Protein AF-A0A4R1RR67-F1 (afdb_monomer_lite)

Secondary structure (DSSP, 8-state):
-EEEEEEETTEEEEEEESS---TTS-GGG-SEEEEEEE-SSSEEEEEEEEEEEETTSPPEEEEEEEEEEEEE-SSEEEEEEEEE-TTS-EEEEEEEEEEE-

Structure (mmCIF, N/CA/C/O backbone):
data_AF-A0A4R1RR67-F1
#
_entry.id   AF-A0A4R1RR67-F1
#
loop_
_atom_site.group_PDB
_atom_site.id
_atom_site.type_symbol
_atom_site.label_atom_id
_atom_site.label_alt_id
_atom_site.label_comp_id
_atom_site.label_asym_id
_atom_site.label_entity_id
_atom_site.label_seq_id
_atom_site.pdbx_PDB_ins_code
_atom_site.Cartn_x
_atom_site.Cartn_y
_atom_site.Cartn_z
_atom_site.occupancy
_atom_site.B_iso_or_equiv
_atom_site.auth_seq_id
_atom_site.auth_comp_id
_atom_site.auth_asym_id
_atom_site.auth_atom_id
_atom_site.pdbx_PDB_model_num
ATOM 1 N N . MET A 1 1 ? -3.235 3.247 -13.785 1.00 72.75 1 MET A N 1
ATOM 2 C CA . MET A 1 1 ? -2.836 3.066 -12.381 1.00 72.75 1 MET A CA 1
ATOM 3 C C . MET A 1 1 ? -4.024 2.530 -11.634 1.00 72.75 1 MET A C 1
ATOM 5 O O . MET A 1 1 ? -5.100 3.115 -11.711 1.00 72.75 1 MET A O 1
ATOM 9 N N . GLY A 1 2 ? -3.812 1.411 -10.969 1.00 86.69 2 GLY A N 1
ATOM 10 C CA . GLY A 1 2 ? -4.820 0.654 -10.254 1.00 86.69 2 GLY A CA 1
ATOM 11 C C . GLY A 1 2 ? -4.125 -0.220 -9.228 1.00 86.69 2 GLY A C 1
ATOM 12 O O . GLY A 1 2 ? -2.984 0.044 -8.838 1.00 86.69 2 GLY A O 1
ATOM 13 N N . GLY A 1 3 ? -4.804 -1.263 -8.788 1.00 91.31 3 GLY A N 1
ATOM 14 C CA . GLY A 1 3 ? -4.281 -2.130 -7.755 1.00 91.31 3 GLY A CA 1
ATOM 15 C C . GLY A 1 3 ? -5.393 -2.700 -6.906 1.00 91.31 3 GLY A C 1
ATOM 16 O O . GLY A 1 3 ? -6.574 -2.546 -7.206 1.00 91.31 3 GLY A O 1
ATOM 17 N N . LYS A 1 4 ? -4.993 -3.367 -5.834 1.00 94.44 4 LYS A N 1
ATOM 18 C CA . LYS A 1 4 ? -5.909 -3.943 -4.863 1.00 94.44 4 LYS A CA 1
ATOM 19 C C . LYS A 1 4 ? -5.234 -4.165 -3.525 1.00 94.44 4 LYS A C 1
ATOM 21 O O . LYS A 1 4 ? -4.021 -4.366 -3.453 1.00 94.44 4 LYS A O 1
ATOM 26 N N . ALA A 1 5 ? -6.045 -4.188 -2.485 1.00 94.69 5 ALA A N 1
ATOM 27 C CA . ALA A 1 5 ? -5.683 -4.683 -1.177 1.00 94.69 5 ALA A CA 1
ATOM 28 C C . ALA A 1 5 ? -6.393 -6.014 -0.902 1.00 94.69 5 ALA A C 1
ATOM 30 O O . ALA A 1 5 ? -7.477 -6.250 -1.425 1.00 94.69 5 ALA A O 1
ATOM 31 N N . TYR A 1 6 ? -5.798 -6.883 -0.093 1.00 93.69 6 TYR A N 1
ATOM 32 C CA . TYR A 1 6 ? -6.465 -8.080 0.427 1.00 93.69 6 TYR A CA 1
ATOM 33 C C . TYR A 1 6 ? -6.013 -8.363 1.854 1.00 93.69 6 TYR A C 1
ATOM 35 O O . TYR A 1 6 ? -4.890 -8.029 2.247 1.00 93.69 6 TYR A O 1
ATOM 43 N N . THR A 1 7 ? -6.891 -8.993 2.626 1.00 92.38 7 THR A N 1
ATOM 44 C CA . THR A 1 7 ? -6.603 -9.385 4.007 1.00 92.38 7 THR A CA 1
ATOM 45 C C . THR A 1 7 ? -5.524 -10.462 4.038 1.00 92.38 7 THR A C 1
ATOM 47 O O . THR A 1 7 ? -5.605 -11.476 3.347 1.00 92.38 7 THR A O 1
ATOM 50 N N . SER A 1 8 ? -4.494 -10.246 4.851 1.00 89.56 8 SER A N 1
ATOM 51 C CA . SER A 1 8 ? -3.370 -11.156 5.038 1.00 89.56 8 SER A CA 1
ATOM 52 C C . SER A 1 8 ? -3.051 -11.275 6.526 1.00 89.56 8 SER A C 1
ATOM 54 O O . SER A 1 8 ? -2.169 -10.594 7.049 1.00 89.56 8 SER A O 1
ATOM 56 N N . GLY A 1 9 ? -3.760 -12.174 7.212 1.00 89.88 9 GLY A N 1
ATOM 57 C CA . GLY A 1 9 ? -3.711 -12.256 8.671 1.00 89.88 9 GLY A CA 1
ATOM 58 C C . GLY A 1 9 ? -4.437 -11.064 9.291 1.00 89.88 9 GLY A C 1
ATOM 59 O O . GLY A 1 9 ? -5.589 -10.821 8.942 1.00 89.88 9 GLY A O 1
ATOM 60 N N . ASP A 1 10 ? -3.756 -10.336 10.174 1.00 91.12 10 ASP A N 1
ATOM 61 C CA . ASP A 1 10 ? -4.291 -9.132 10.831 1.00 91.12 10 ASP A CA 1
ATOM 62 C C . ASP A 1 10 ? -4.022 -7.837 10.031 1.00 91.12 10 ASP A C 1
ATOM 64 O O . ASP A 1 10 ? -4.536 -6.774 10.381 1.00 91.12 10 ASP A O 1
ATOM 68 N N . ASP A 1 11 ? -3.240 -7.922 8.948 1.00 94.06 11 ASP A N 1
ATOM 69 C CA . ASP A 1 11 ? -2.849 -6.791 8.102 1.00 94.06 11 ASP A CA 1
ATOM 70 C C . ASP A 1 11 ? -3.519 -6.848 6.717 1.00 94.06 11 ASP A C 1
ATOM 72 O O . ASP A 1 11 ? -4.035 -7.877 6.274 1.00 94.06 11 ASP A O 1
ATOM 76 N N . LEU A 1 12 ? -3.457 -5.735 5.986 1.00 94.12 12 LEU A N 1
ATOM 77 C CA . LEU A 1 12 ? -3.790 -5.646 4.567 1.00 94.12 12 LEU A CA 1
ATOM 78 C C . LEU A 1 12 ? -2.519 -5.663 3.721 1.00 94.12 12 LEU A C 1
ATOM 80 O O . LEU A 1 12 ? -1.615 -4.851 3.922 1.00 94.12 12 LEU A O 1
ATOM 84 N N . SER A 1 13 ? -2.480 -6.544 2.722 1.00 94.69 13 SER A N 1
ATOM 85 C CA . SER A 1 13 ? -1.485 -6.488 1.652 1.00 94.69 13 SER A CA 1
ATOM 86 C C . SER A 1 13 ? -1.975 -5.542 0.565 1.00 94.69 13 SER A C 1
ATOM 88 O O . SER A 1 13 ? -2.912 -5.862 -0.161 1.00 94.69 13 SER A O 1
ATOM 90 N N . VAL A 1 14 ? -1.348 -4.376 0.452 1.00 94.62 14 VAL A N 1
ATOM 91 C CA . VAL A 1 14 ? -1.676 -3.337 -0.527 1.00 94.62 14 VAL A CA 1
ATOM 92 C C . VAL A 1 14 ? -0.752 -3.476 -1.728 1.00 94.62 14 VAL A C 1
ATOM 94 O O . VAL A 1 14 ? 0.466 -3.392 -1.589 1.00 94.62 14 VAL A O 1
ATOM 97 N N . ASN A 1 15 ? -1.333 -3.663 -2.911 1.00 93.62 15 ASN A N 1
ATOM 98 C CA . ASN A 1 15 ? -0.614 -3.846 -4.166 1.00 93.62 15 ASN A CA 1
ATOM 99 C C . ASN A 1 15 ? -1.072 -2.791 -5.172 1.00 93.62 15 ASN A C 1
ATOM 101 O O . ASN A 1 15 ? -2.251 -2.726 -5.511 1.00 93.62 15 ASN A O 1
ATOM 105 N N . ILE A 1 16 ? -0.145 -1.974 -5.659 1.00 92.81 16 ILE A N 1
ATOM 106 C CA . ILE A 1 16 ? -0.393 -0.876 -6.598 1.00 92.81 16 ILE A CA 1
ATOM 107 C C . ILE A 1 16 ? 0.365 -1.172 -7.880 1.00 92.81 16 ILE A C 1
ATOM 109 O O . ILE A 1 16 ? 1.524 -1.569 -7.825 1.00 92.81 16 ILE A O 1
ATOM 113 N N . THR A 1 17 ? -0.257 -0.938 -9.029 1.00 90.44 17 THR A N 1
ATOM 114 C CA . THR A 1 17 ? 0.374 -1.120 -10.339 1.00 90.44 17 THR A CA 1
ATOM 115 C C . THR A 1 17 ? 0.146 0.087 -11.247 1.00 90.44 17 THR A C 1
ATOM 117 O O . THR A 1 17 ? -0.802 0.867 -11.082 1.00 90.44 17 THR A O 1
ATOM 120 N N . ASN A 1 18 ? 1.042 0.272 -12.217 1.00 85.31 18 ASN A N 1
ATOM 121 C CA . ASN A 1 18 ? 0.890 1.293 -13.249 1.00 85.31 18 ASN A CA 1
ATOM 122 C C . ASN A 1 18 ? -0.291 1.000 -14.195 1.00 85.31 18 ASN A C 1
ATOM 124 O O . ASN A 1 18 ? -0.843 1.935 -14.787 1.00 85.31 18 ASN A O 1
ATOM 128 N N . GLU A 1 19 ? -0.722 -0.254 -14.285 1.00 86.38 19 GLU A N 1
ATOM 129 C CA . GLU A 1 19 ? -1.800 -0.711 -15.160 1.00 86.38 19 GLU A CA 1
ATOM 130 C C . GLU A 1 19 ? -3.194 -0.497 -14.553 1.00 86.38 19 GLU A C 1
ATOM 132 O O . GLU A 1 19 ? -3.341 0.046 -13.456 1.00 86.38 19 GLU A O 1
ATOM 137 N N . THR A 1 20 ? -4.246 -0.839 -15.296 1.00 84.88 20 THR A N 1
ATOM 138 C CA . THR A 1 20 ? -5.602 -0.913 -14.738 1.00 84.88 20 THR A CA 1
ATOM 139 C C . THR A 1 20 ? -5.763 -2.278 -14.092 1.00 84.88 20 THR A C 1
ATOM 141 O O . THR A 1 20 ? -5.754 -3.284 -14.794 1.00 84.88 20 THR A O 1
ATOM 144 N N . ALA A 1 21 ? -5.922 -2.301 -12.774 1.00 86.62 21 ALA A N 1
ATOM 145 C CA . ALA A 1 21 ? -6.131 -3.526 -12.021 1.00 86.62 21 ALA A CA 1
ATOM 146 C C . ALA A 1 21 ? -7.180 -3.321 -10.929 1.00 86.62 21 ALA A C 1
ATOM 148 O O . ALA A 1 21 ? -7.257 -2.239 -10.340 1.00 86.62 21 ALA A O 1
ATOM 149 N N . ASP A 1 22 ? -7.959 -4.369 -10.680 1.00 83.56 22 ASP A N 1
ATOM 150 C CA . ASP A 1 22 ? -9.008 -4.444 -9.665 1.00 83.56 22 ASP A CA 1
ATOM 151 C C . ASP A 1 22 ? -9.070 -5.858 -9.047 1.00 83.56 22 ASP A C 1
ATOM 153 O O . ASP A 1 22 ? -8.163 -6.676 -9.224 1.00 83.56 22 ASP A O 1
ATOM 157 N N . CYS A 1 23 ? -10.137 -6.171 -8.307 1.00 89.38 23 CYS A N 1
ATOM 158 C CA . CYS A 1 23 ? -10.301 -7.472 -7.654 1.00 89.38 23 CYS A CA 1
ATOM 159 C C . CYS A 1 23 ? -10.370 -8.671 -8.612 1.00 89.38 23 CYS A C 1
ATOM 161 O O . CYS A 1 23 ? -10.122 -9.796 -8.182 1.00 89.38 23 CYS A O 1
ATOM 163 N N . SER A 1 24 ? -10.659 -8.454 -9.898 1.00 87.81 24 SER A N 1
ATOM 164 C CA . SER A 1 24 ? -10.620 -9.496 -10.928 1.00 87.81 24 SER A CA 1
ATOM 165 C C . SER A 1 24 ? -9.213 -9.751 -11.482 1.00 87.81 24 SER A C 1
ATOM 167 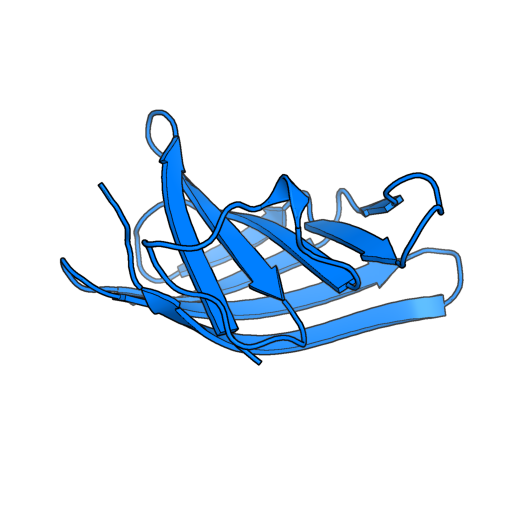O O . SER A 1 24 ? -8.972 -10.797 -12.082 1.00 87.81 24 SER A O 1
ATOM 169 N N . SER A 1 25 ? -8.274 -8.825 -11.268 1.00 86.00 25 SER A N 1
ATOM 170 C CA . SER A 1 25 ? -6.894 -8.925 -11.748 1.00 86.00 25 SER A CA 1
ATOM 171 C C . SER A 1 25 ? -6.042 -9.815 -10.844 1.00 86.00 25 SER A C 1
ATOM 173 O O . SER A 1 25 ? -6.261 -9.890 -9.633 1.00 86.00 25 SER A O 1
ATOM 175 N N . THR A 1 26 ? -5.024 -10.469 -11.400 1.00 84.50 26 THR A N 1
ATOM 176 C CA . THR A 1 26 ? -4.020 -11.207 -10.619 1.00 84.50 26 THR A CA 1
ATOM 177 C C . THR A 1 26 ? -2.748 -10.379 -10.464 1.00 84.50 26 THR A C 1
ATOM 179 O O . THR A 1 26 ? -2.322 -9.707 -11.396 1.00 84.50 26 THR A O 1
ATOM 182 N N . ILE A 1 27 ? -2.118 -10.442 -9.286 1.00 79.38 27 ILE A N 1
ATOM 183 C CA . ILE A 1 27 ? -0.868 -9.711 -9.013 1.00 79.38 27 ILE A CA 1
ATOM 184 C C . ILE A 1 27 ? 0.314 -10.226 -9.847 1.00 79.38 27 ILE A C 1
ATOM 186 O O . ILE A 1 27 ? 1.312 -9.530 -9.984 1.00 79.38 27 ILE A O 1
ATOM 190 N N . PHE A 1 28 ? 0.207 -11.444 -10.392 1.00 79.19 28 PHE A N 1
ATOM 191 C CA . PHE A 1 28 ? 1.240 -12.052 -11.236 1.00 79.19 28 PHE A CA 1
ATOM 192 C C . PHE A 1 28 ? 1.321 -11.439 -12.635 1.00 79.19 28 PHE A C 1
ATOM 194 O O . PHE A 1 28 ? 2.325 -11.642 -13.308 1.00 79.19 28 PHE A O 1
ATOM 201 N N . ASP A 1 29 ? 0.295 -10.694 -13.046 1.00 77.50 29 ASP A N 1
ATOM 202 C CA . ASP A 1 29 ? 0.255 -10.041 -14.354 1.00 77.50 29 ASP A CA 1
ATOM 203 C C . ASP A 1 29 ? 0.793 -8.601 -14.288 1.00 77.50 29 ASP A C 1
ATOM 205 O O . ASP A 1 29 ? 0.796 -7.904 -15.294 1.00 77.50 29 ASP A O 1
ATOM 209 N N . TYR A 1 30 ? 1.224 -8.119 -13.115 1.00 85.44 30 TYR A N 1
ATOM 210 C CA . TYR A 1 30 ? 1.675 -6.737 -12.967 1.00 85.44 30 TYR A CA 1
ATOM 211 C C . TYR A 1 30 ? 3.113 -6.555 -13.462 1.00 85.44 30 TYR A C 1
ATOM 213 O O . TYR A 1 30 ? 4.064 -6.978 -12.799 1.00 85.44 30 TYR A O 1
ATOM 221 N N . ASP A 1 31 ? 3.272 -5.815 -14.559 1.00 80.44 31 ASP A N 1
ATOM 222 C CA . ASP A 1 31 ? 4.584 -5.445 -15.100 1.00 80.44 31 ASP A CA 1
ATOM 223 C C . ASP A 1 31 ? 5.374 -4.549 -14.131 1.00 80.44 31 ASP A C 1
ATOM 225 O O . ASP A 1 31 ? 6.526 -4.838 -13.798 1.00 80.44 31 ASP A O 1
ATOM 229 N N . LEU A 1 32 ? 4.762 -3.463 -13.641 1.00 85.19 32 LEU A N 1
ATOM 230 C CA . LEU A 1 32 ? 5.340 -2.602 -12.605 1.00 85.19 32 LEU A CA 1
ATOM 231 C C . LEU A 1 32 ? 4.419 -2.590 -11.389 1.00 85.19 32 LEU A C 1
ATOM 233 O O . LEU A 1 32 ? 3.238 -2.244 -11.511 1.00 85.19 32 LEU A O 1
ATOM 237 N N . TYR A 1 33 ? 4.947 -2.910 -10.206 1.00 87.12 33 TYR A N 1
ATOM 238 C CA . TYR A 1 33 ? 4.146 -2.859 -8.985 1.00 87.12 33 TYR A CA 1
ATOM 239 C C . TYR A 1 33 ? 4.905 -2.426 -7.734 1.00 87.12 33 TYR A C 1
ATOM 241 O O . TYR A 1 33 ? 6.123 -2.576 -7.613 1.00 87.12 33 TYR A O 1
ATOM 249 N N . VAL A 1 34 ? 4.120 -1.906 -6.792 1.00 88.06 34 VAL A N 1
ATOM 250 C CA . VAL A 1 34 ? 4.482 -1.605 -5.410 1.00 88.06 34 VAL A CA 1
ATOM 251 C C . VAL A 1 34 ? 3.649 -2.513 -4.513 1.00 88.06 34 VAL A C 1
ATOM 253 O O . VAL A 1 34 ? 2.431 -2.555 -4.670 1.00 88.06 34 VAL A O 1
ATOM 256 N N . SER A 1 35 ? 4.270 -3.222 -3.575 1.00 91.62 35 SER A N 1
ATOM 257 C CA . SER A 1 35 ? 3.555 -4.050 -2.597 1.00 91.62 35 SER A CA 1
ATOM 258 C C . SER A 1 35 ? 4.004 -3.732 -1.180 1.00 91.62 35 SER A C 1
ATOM 260 O O . SER A 1 35 ? 5.195 -3.550 -0.926 1.00 91.62 35 SER A O 1
ATOM 262 N N . THR A 1 36 ? 3.060 -3.640 -0.250 1.00 93.31 36 THR A N 1
ATOM 263 C CA . THR A 1 36 ? 3.349 -3.359 1.155 1.00 93.31 36 THR A CA 1
ATOM 264 C C . THR A 1 36 ? 2.281 -3.935 2.080 1.00 93.31 36 THR A C 1
ATOM 266 O O . THR A 1 36 ? 1.183 -4.263 1.633 1.00 93.31 36 THR A O 1
ATOM 269 N N . TYR A 1 37 ? 2.603 -4.065 3.365 1.00 94.19 37 TYR A N 1
ATOM 270 C CA . TYR A 1 37 ? 1.674 -4.525 4.396 1.00 94.19 37 TYR A CA 1
ATOM 271 C C . TYR A 1 37 ? 1.404 -3.394 5.376 1.00 94.19 37 TYR A C 1
ATOM 273 O O . TYR A 1 37 ? 2.340 -2.747 5.848 1.00 94.19 37 TYR A O 1
ATOM 281 N N . VAL A 1 38 ? 0.131 -3.164 5.676 1.00 93.81 38 VAL A N 1
ATOM 282 C CA . VAL A 1 38 ? -0.302 -2.151 6.640 1.00 93.81 38 VAL A CA 1
ATOM 283 C C . VAL A 1 38 ? -1.413 -2.693 7.516 1.00 93.81 38 VAL A C 1
ATOM 285 O O . VAL A 1 38 ? -2.269 -3.445 7.055 1.00 93.81 38 VAL A O 1
ATOM 288 N N . THR A 1 39 ? -1.442 -2.255 8.767 1.00 93.31 39 THR A N 1
ATOM 289 C CA . THR A 1 39 ? -2.582 -2.506 9.645 1.00 93.31 39 THR A CA 1
ATOM 290 C C . THR A 1 39 ? -3.811 -1.763 9.097 1.00 93.31 39 THR A C 1
ATOM 292 O O . THR A 1 39 ? -3.666 -0.628 8.631 1.00 93.31 39 THR A O 1
ATOM 295 N N . PRO A 1 40 ? -5.019 -2.359 9.127 1.00 90.44 40 PRO A N 1
ATOM 296 C CA . PRO A 1 40 ? -6.254 -1.748 8.628 1.00 90.44 40 PRO A CA 1
ATOM 297 C C . PRO A 1 40 ? -6.793 -0.654 9.571 1.00 90.44 40 PRO A C 1
ATOM 299 O O . PRO A 1 40 ? -7.949 -0.670 9.988 1.00 90.44 40 PRO A O 1
ATOM 302 N N . GLU A 1 41 ? -5.954 0.312 9.927 1.00 94.38 41 GLU A N 1
ATOM 303 C CA . GLU A 1 41 ? -6.288 1.436 10.795 1.00 94.38 41 GLU A CA 1
ATOM 304 C C . GLU A 1 41 ? -5.688 2.725 10.219 1.00 94.38 41 GLU A C 1
ATOM 306 O O . GLU A 1 41 ? -4.664 2.708 9.544 1.00 94.38 41 GLU A O 1
ATOM 311 N N . VAL A 1 42 ? -6.341 3.864 10.457 1.00 97.06 42 VAL A N 1
ATOM 312 C CA . VAL A 1 42 ? -5.789 5.168 10.071 1.00 97.06 42 VAL A CA 1
ATOM 313 C C . VAL A 1 42 ? -4.582 5.485 10.949 1.00 97.06 42 VAL A C 1
ATOM 315 O O . VAL A 1 42 ? -4.690 5.542 12.173 1.00 97.06 42 VAL A O 1
ATOM 318 N N . GLY A 1 43 ? -3.436 5.748 10.327 1.00 95.88 43 GLY A N 1
ATOM 319 C CA . GLY A 1 43 ? -2.195 5.993 11.052 1.00 95.88 43 GLY A CA 1
ATOM 320 C C . GLY A 1 43 ? -0.968 6.064 10.152 1.00 95.88 43 GLY A C 1
ATOM 321 O O . GLY A 1 43 ? -1.041 5.845 8.944 1.00 95.88 43 GLY A O 1
ATOM 322 N N . THR A 1 44 ? 0.177 6.386 10.755 1.00 95.81 44 THR A N 1
ATOM 323 C CA . THR A 1 44 ? 1.482 6.390 10.082 1.00 95.81 44 THR A CA 1
ATOM 324 C C . THR A 1 44 ? 2.326 5.224 10.576 1.00 95.81 44 THR A C 1
ATOM 326 O O . THR A 1 44 ? 2.619 5.113 11.767 1.00 95.81 44 THR A O 1
ATOM 329 N N . TYR A 1 45 ? 2.767 4.396 9.638 1.00 92.75 45 TYR A N 1
ATOM 330 C CA . TYR A 1 45 ? 3.563 3.200 9.860 1.00 92.75 45 TYR A CA 1
ATOM 331 C C . TYR A 1 45 ? 4.970 3.435 9.316 1.00 92.75 45 TYR A C 1
ATOM 333 O O . TYR A 1 45 ? 5.144 3.814 8.160 1.00 92.75 45 TYR A O 1
ATOM 341 N N . ASN A 1 46 ? 5.981 3.226 10.157 1.00 91.38 46 ASN A N 1
ATOM 342 C CA . ASN A 1 46 ? 7.393 3.362 9.796 1.00 91.38 46 ASN A CA 1
ATOM 343 C C . ASN A 1 46 ? 8.069 1.992 9.788 1.00 91.38 46 ASN A C 1
ATOM 345 O O . ASN A 1 46 ? 7.584 1.065 10.434 1.00 91.38 46 ASN A O 1
ATOM 349 N N . ASN A 1 47 ? 9.224 1.892 9.123 1.00 88.56 47 ASN A N 1
ATOM 350 C CA . ASN A 1 47 ? 9.945 0.627 8.932 1.00 88.56 47 ASN A CA 1
ATOM 351 C C . ASN A 1 47 ? 9.089 -0.437 8.232 1.00 88.56 47 ASN A C 1
ATOM 353 O O . ASN A 1 47 ? 9.176 -1.627 8.533 1.00 88.56 47 ASN A O 1
ATOM 357 N N . VAL A 1 48 ? 8.234 0.009 7.314 1.00 89.12 48 VAL A N 1
ATOM 358 C CA . VAL A 1 48 ? 7.390 -0.874 6.522 1.00 89.12 48 VAL A CA 1
ATOM 359 C C . VAL A 1 48 ? 8.226 -1.442 5.381 1.00 89.12 48 VAL A C 1
ATOM 361 O O . VAL A 1 48 ? 8.969 -0.708 4.724 1.00 89.12 48 VAL A O 1
ATOM 364 N N . ASN A 1 49 ? 8.099 -2.748 5.128 1.00 89.19 49 ASN A N 1
ATOM 365 C CA . ASN A 1 49 ? 8.662 -3.332 3.919 1.00 89.19 49 ASN A CA 1
ATOM 366 C C . ASN A 1 49 ? 7.842 -2.877 2.708 1.00 89.19 49 ASN A C 1
ATOM 368 O O . ASN A 1 49 ? 6.642 -3.154 2.620 1.00 89.19 49 ASN A O 1
ATOM 372 N N . VAL A 1 50 ? 8.498 -2.201 1.774 1.00 87.81 50 VAL A N 1
ATOM 373 C CA . VAL A 1 50 ? 7.915 -1.826 0.491 1.00 87.81 50 VAL A CA 1
ATOM 374 C C . VAL A 1 50 ? 8.683 -2.539 -0.610 1.00 87.81 50 VAL A C 1
ATOM 376 O O . VAL A 1 50 ? 9.907 -2.435 -0.711 1.00 87.81 50 VAL A O 1
ATOM 379 N N . ILE A 1 51 ? 7.952 -3.303 -1.409 1.00 88.25 51 ILE A N 1
ATOM 380 C CA . ILE A 1 51 ? 8.479 -4.111 -2.501 1.00 88.25 51 ILE A CA 1
ATOM 381 C C . ILE A 1 51 ? 8.215 -3.379 -3.806 1.00 88.25 51 ILE A C 1
ATOM 383 O O . ILE A 1 51 ? 7.090 -2.9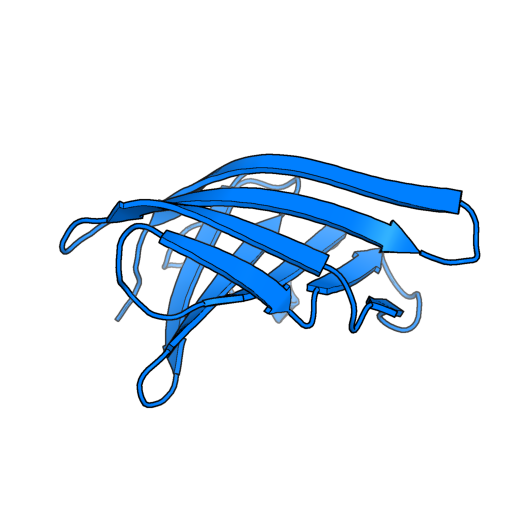46 -4.041 1.00 88.25 51 ILE A O 1
ATOM 387 N N . PHE A 1 52 ? 9.229 -3.288 -4.659 1.00 84.94 52 PHE A N 1
ATOM 388 C CA . PHE A 1 52 ? 9.136 -2.696 -5.989 1.00 84.94 52 PHE A CA 1
ATOM 389 C C . PHE A 1 52 ? 9.588 -3.690 -7.039 1.00 84.94 52 PHE A C 1
ATOM 391 O O . PHE A 1 52 ? 10.613 -4.353 -6.870 1.00 84.94 52 PHE A O 1
ATOM 398 N N . HIS A 1 53 ? 8.860 -3.754 -8.141 1.00 80.56 53 HIS A N 1
ATOM 399 C CA . HIS A 1 53 ? 9.172 -4.646 -9.245 1.00 80.56 53 HIS A CA 1
ATOM 400 C C . HIS A 1 53 ? 9.033 -3.935 -10.586 1.00 80.56 53 HIS A C 1
ATOM 402 O O . HIS A 1 53 ? 8.203 -3.035 -10.731 1.00 80.56 53 HIS A O 1
ATOM 408 N N . SER A 1 54 ? 9.863 -4.344 -11.546 1.00 77.56 54 SER A N 1
ATOM 409 C CA . SER A 1 54 ? 9.873 -3.813 -12.904 1.00 77.56 54 SER A CA 1
ATOM 410 C C . SER A 1 54 ? 10.186 -4.917 -13.915 1.00 77.56 54 SER A C 1
ATOM 412 O O . SER A 1 54 ? 11.354 -5.256 -14.105 1.00 77.56 54 SER A O 1
ATOM 414 N N . GLY A 1 55 ? 9.169 -5.432 -14.606 1.00 72.00 55 GLY A N 1
ATOM 415 C CA . GLY A 1 55 ? 9.319 -6.415 -15.684 1.00 72.00 55 GLY A CA 1
ATOM 416 C C . GLY A 1 55 ? 9.947 -7.724 -15.202 1.00 72.00 55 GLY A C 1
ATOM 417 O O . GLY A 1 55 ? 9.466 -8.317 -14.252 1.00 72.00 55 GLY A O 1
ATOM 418 N N . ASP A 1 56 ? 11.036 -8.168 -15.832 1.00 70.81 56 ASP A N 1
ATOM 419 C CA . ASP A 1 56 ? 11.739 -9.411 -15.464 1.00 70.81 56 ASP A CA 1
ATOM 420 C C . ASP A 1 56 ? 12.830 -9.213 -14.383 1.00 70.81 56 ASP A C 1
ATOM 422 O O . ASP A 1 56 ? 13.649 -10.107 -14.140 1.00 70.81 56 ASP A O 1
ATOM 426 N N . GLU A 1 57 ? 12.920 -8.031 -13.762 1.00 76.56 57 GLU A N 1
ATOM 427 C CA . GLU A 1 57 ? 13.924 -7.764 -12.726 1.00 76.56 57 GLU A CA 1
ATOM 428 C C . GLU A 1 57 ? 13.574 -8.438 -11.395 1.00 76.56 57 GLU A C 1
ATOM 430 O O . GLU A 1 57 ? 12.424 -8.481 -10.980 1.00 76.56 57 GLU A O 1
ATOM 435 N N . THR A 1 58 ? 14.579 -8.889 -10.639 1.00 80.25 58 THR A N 1
ATOM 436 C CA . THR A 1 58 ? 14.350 -9.362 -9.265 1.00 80.25 58 THR A CA 1
ATOM 437 C C . THR A 1 58 ? 13.670 -8.265 -8.427 1.00 80.25 58 THR A C 1
ATOM 439 O O . THR A 1 58 ? 14.215 -7.157 -8.353 1.00 80.25 58 THR A O 1
ATOM 442 N N . PRO A 1 59 ? 12.547 -8.554 -7.735 1.00 81.69 59 PRO A N 1
ATOM 443 C CA . PRO A 1 59 ? 11.885 -7.583 -6.873 1.00 81.69 59 PRO A CA 1
ATOM 444 C C . PRO A 1 59 ? 12.839 -6.992 -5.833 1.00 81.69 59 PRO A C 1
ATOM 446 O O . PRO A 1 59 ? 13.563 -7.710 -5.134 1.00 81.69 59 PRO A O 1
ATOM 449 N N . TYR A 1 60 ? 12.815 -5.672 -5.700 1.00 83.38 60 TYR A N 1
ATOM 450 C CA . TYR A 1 60 ? 13.582 -4.956 -4.695 1.00 83.38 60 TYR A CA 1
ATOM 451 C C . TYR A 1 60 ? 12.752 -4.806 -3.423 1.00 83.38 60 TYR A C 1
ATOM 453 O O . TYR A 1 60 ? 11.614 -4.352 -3.479 1.00 83.38 60 TYR A O 1
ATOM 461 N N . ASN A 1 61 ? 13.329 -5.155 -2.275 1.00 80.62 61 ASN A N 1
ATOM 462 C CA . ASN A 1 61 ? 12.683 -5.019 -0.972 1.00 80.62 61 ASN A CA 1
ATOM 463 C C . ASN A 1 61 ? 13.335 -3.873 -0.200 1.00 80.62 61 ASN A C 1
ATOM 465 O O . ASN A 1 61 ? 14.549 -3.886 0.017 1.00 80.62 61 ASN A O 1
ATOM 469 N N . TYR A 1 62 ? 12.536 -2.906 0.237 1.00 81.75 62 TYR A N 1
ATOM 470 C CA . TYR A 1 62 ? 12.993 -1.792 1.050 1.00 81.75 62 TYR A CA 1
ATOM 471 C C . TYR A 1 62 ? 12.350 -1.829 2.434 1.00 81.75 62 TYR A C 1
ATOM 473 O O . TYR A 1 62 ? 11.162 -1.574 2.586 1.00 81.75 62 TYR A O 1
ATOM 481 N N . LEU A 1 63 ? 13.158 -2.114 3.455 1.00 79.38 63 LEU A N 1
ATOM 482 C CA . LEU A 1 63 ? 12.702 -2.386 4.825 1.00 79.38 63 LEU A CA 1
ATOM 483 C C . LEU A 1 63 ? 12.511 -1.129 5.696 1.00 79.38 63 LEU A C 1
ATOM 485 O O . LEU A 1 63 ? 12.268 -1.244 6.895 1.00 79.38 63 LEU A O 1
ATOM 489 N N . SER A 1 64 ? 12.655 0.069 5.129 1.00 84.44 64 SER A N 1
ATOM 490 C CA . SER A 1 64 ? 12.602 1.336 5.875 1.00 84.44 64 SER A CA 1
ATOM 491 C C . SER A 1 64 ? 11.590 2.325 5.299 1.00 84.44 64 SER A C 1
ATOM 493 O O . SER A 1 64 ? 11.764 3.532 5.434 1.00 84.44 64 SER A O 1
ATOM 495 N N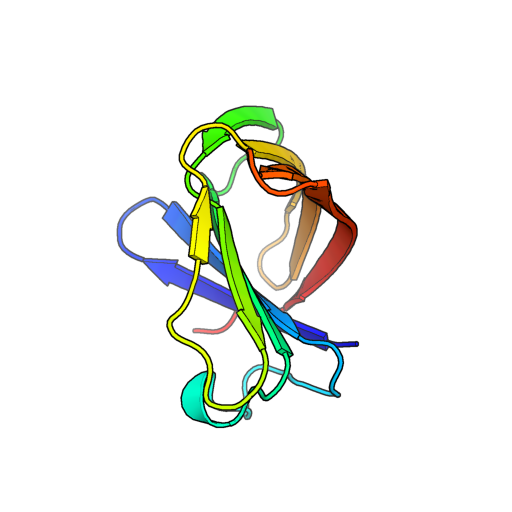 . GLY A 1 65 ? 10.542 1.829 4.634 1.00 87.31 65 GLY A N 1
ATOM 496 C CA . GLY A 1 65 ? 9.489 2.675 4.083 1.00 87.31 65 GLY A CA 1
ATOM 497 C C . GLY A 1 65 ? 8.590 3.280 5.160 1.00 87.31 65 GLY A C 1
ATOM 498 O O . GLY A 1 65 ? 8.462 2.749 6.270 1.00 87.31 65 GLY A O 1
ATOM 499 N N . THR A 1 66 ? 7.930 4.373 4.794 1.00 92.56 66 THR A N 1
ATOM 500 C CA . THR A 1 66 ? 6.838 4.978 5.551 1.00 92.56 66 THR A CA 1
ATOM 501 C C . THR A 1 66 ? 5.553 4.848 4.748 1.00 92.56 66 THR A C 1
ATOM 503 O O . THR A 1 66 ? 5.500 5.222 3.575 1.00 92.56 66 THR A O 1
ATOM 506 N N . VAL A 1 67 ? 4.505 4.333 5.386 1.00 94.62 67 VAL A N 1
ATOM 507 C CA . VAL A 1 67 ? 3.162 4.264 4.808 1.00 94.62 67 VAL A CA 1
ATOM 508 C C . VAL A 1 67 ? 2.176 4.942 5.751 1.00 94.62 67 VAL A C 1
ATOM 510 O O . VAL A 1 67 ? 2.137 4.639 6.938 1.00 94.62 67 VAL A O 1
ATOM 513 N N . GLU A 1 68 ? 1.378 5.874 5.244 1.00 96.62 68 GLU A N 1
ATOM 514 C CA . GLU A 1 68 ? 0.295 6.522 5.984 1.00 96.62 68 GLU A CA 1
ATOM 515 C C . GLU A 1 68 ? -1.044 6.032 5.438 1.00 96.62 68 GLU A C 1
ATOM 517 O O . GLU A 1 68 ? -1.376 6.302 4.287 1.00 96.62 68 GLU A O 1
ATOM 522 N N . VAL A 1 69 ? -1.837 5.345 6.254 1.00 96.69 69 VAL A N 1
ATOM 523 C CA . VAL A 1 69 ? -3.229 5.034 5.919 1.00 96.69 69 VAL A CA 1
ATOM 524 C C . VAL A 1 69 ? -4.059 6.264 6.262 1.00 96.69 69 VAL A C 1
ATOM 526 O O . VAL A 1 69 ? -4.246 6.589 7.432 1.00 96.69 69 VAL A O 1
ATOM 529 N N . THR A 1 70 ? -4.543 6.975 5.246 1.00 97.25 70 THR A N 1
ATOM 530 C CA . THR A 1 70 ? -5.300 8.227 5.435 1.00 97.25 70 THR A CA 1
ATOM 531 C C . THR A 1 70 ? -6.807 8.018 5.499 1.00 97.25 70 THR A C 1
ATOM 533 O O . THR A 1 70 ? -7.521 8.855 6.046 1.00 97.25 70 THR A O 1
ATOM 536 N N . ALA A 1 71 ? -7.298 6.928 4.911 1.00 96.44 71 ALA A N 1
ATOM 537 C CA . ALA A 1 71 ? -8.704 6.5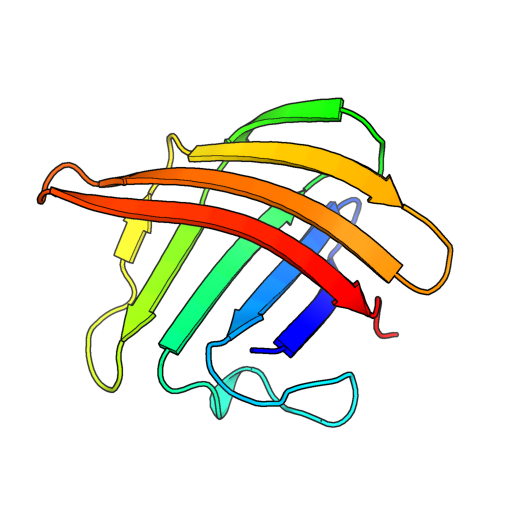52 4.936 1.00 96.44 71 ALA A CA 1
ATOM 538 C C . ALA A 1 71 ? -8.835 5.044 4.716 1.00 96.44 71 ALA A C 1
ATOM 540 O O . ALA A 1 71 ? -8.106 4.471 3.906 1.00 96.44 71 ALA A O 1
ATOM 541 N N . ILE A 1 72 ? -9.787 4.425 5.405 1.00 96.06 72 ILE A N 1
ATOM 542 C CA . ILE A 1 72 ? -10.155 3.025 5.216 1.00 96.06 72 ILE A CA 1
ATOM 543 C C . ILE A 1 72 ? -11.668 2.876 5.376 1.00 96.06 72 ILE A C 1
ATOM 545 O O . ILE A 1 72 ? -12.293 3.566 6.184 1.00 96.06 72 ILE A O 1
ATOM 549 N N . SER A 1 73 ? -12.248 2.004 4.564 1.00 95.00 73 SER A N 1
ATOM 550 C CA . SER A 1 73 ? -13.654 1.605 4.583 1.00 95.00 73 SER A CA 1
ATOM 551 C C . SER A 1 73 ? -13.747 0.100 4.337 1.00 95.00 73 SER A C 1
ATOM 553 O O . SER A 1 73 ? -12.726 -0.546 4.115 1.00 95.00 73 SER A O 1
ATOM 555 N N . ASP A 1 74 ? -14.961 -0.445 4.306 1.00 91.38 74 ASP A N 1
ATOM 556 C CA . ASP A 1 74 ? -15.173 -1.868 4.020 1.00 91.38 74 ASP A CA 1
ATOM 557 C C . ASP A 1 74 ? -14.742 -2.269 2.596 1.00 91.38 74 ASP A C 1
ATOM 559 O O . ASP A 1 74 ? -14.479 -3.439 2.346 1.00 91.38 74 ASP A O 1
ATOM 563 N N . THR A 1 75 ? -14.670 -1.322 1.651 1.00 94.06 75 THR A N 1
ATOM 564 C CA . THR A 1 75 ? -14.429 -1.621 0.226 1.00 94.06 75 THR A CA 1
ATOM 565 C C . THR A 1 75 ? -13.157 -1.011 -0.341 1.00 94.06 75 THR A C 1
ATOM 567 O O . THR A 1 75 ? -12.742 -1.402 -1.426 1.00 94.06 75 THR A O 1
ATOM 570 N N . GLU A 1 76 ? -12.549 -0.031 0.326 1.00 95.38 76 GLU A N 1
ATOM 571 C CA . GLU A 1 76 ? -11.396 0.713 -0.197 1.00 95.38 76 GLU A CA 1
ATOM 572 C C . GLU A 1 76 ? -10.460 1.179 0.921 1.00 95.38 76 GLU A C 1
ATOM 574 O O . GLU A 1 76 ? -10.899 1.532 2.021 1.00 95.38 76 GLU A O 1
ATOM 579 N N . ILE A 1 77 ? -9.172 1.266 0.590 1.00 96.06 77 ILE A N 1
ATOM 580 C CA . ILE A 1 77 ? -8.124 1.853 1.425 1.00 96.06 77 ILE A CA 1
ATOM 581 C C . ILE A 1 77 ? -7.370 2.928 0.639 1.00 96.06 77 ILE A C 1
ATOM 583 O O . ILE A 1 77 ? -7.042 2.744 -0.532 1.00 96.06 77 ILE A O 1
ATOM 587 N N . THR A 1 78 ? -7.083 4.057 1.292 1.00 96.69 78 THR A N 1
ATOM 588 C CA . THR A 1 78 ? -6.206 5.108 0.763 1.00 96.69 78 THR A CA 1
ATOM 589 C C . THR A 1 78 ? -4.921 5.182 1.572 1.00 96.69 78 THR A C 1
ATOM 591 O O . THR A 1 78 ? -4.964 5.448 2.777 1.00 96.69 78 THR A O 1
ATOM 594 N N . VAL A 1 79 ? -3.784 5.011 0.899 1.00 95.56 79 VAL A N 1
ATOM 595 C CA . VAL A 1 79 ? -2.446 5.059 1.497 1.00 95.56 79 VAL A CA 1
ATOM 596 C C . VAL A 1 79 ? -1.571 6.128 0.851 1.00 95.56 79 VAL A C 1
ATOM 598 O O . VAL A 1 79 ? -1.634 6.336 -0.359 1.00 95.56 79 VAL A O 1
ATOM 601 N N . LYS A 1 80 ? -0.704 6.769 1.638 1.00 95.00 80 LYS A N 1
ATOM 602 C CA . LYS A 1 80 ? 0.478 7.476 1.136 1.00 95.00 80 LYS A CA 1
ATOM 603 C C . LYS A 1 80 ? 1.700 6.601 1.358 1.00 95.00 80 LYS A C 1
ATOM 605 O O . LYS A 1 80 ? 1.916 6.166 2.482 1.00 95.00 80 LYS A O 1
ATOM 610 N N . ILE A 1 81 ? 2.489 6.350 0.324 1.00 93.00 81 ILE A N 1
ATOM 611 C CA . ILE A 1 81 ? 3.713 5.546 0.415 1.00 93.00 81 ILE A CA 1
ATOM 612 C C . ILE A 1 81 ? 4.898 6.458 0.135 1.00 93.00 81 ILE A C 1
ATOM 614 O O . ILE A 1 81 ? 4.870 7.189 -0.850 1.00 93.00 81 ILE A O 1
ATOM 618 N N . LEU A 1 82 ? 5.924 6.381 0.979 1.00 90.38 82 LEU A N 1
ATOM 619 C CA . LEU A 1 82 ? 7.244 6.954 0.753 1.00 90.38 82 LEU A CA 1
ATOM 620 C C . LEU A 1 82 ? 8.305 5.894 1.056 1.00 90.38 82 LEU A C 1
ATOM 622 O O . LEU A 1 82 ? 8.375 5.368 2.167 1.00 90.38 82 LEU A O 1
ATOM 626 N N . ALA A 1 83 ? 9.147 5.583 0.080 1.00 87.94 83 ALA A N 1
ATOM 627 C CA . ALA A 1 83 ? 10.259 4.660 0.258 1.00 87.94 83 ALA A CA 1
ATOM 628 C C . ALA A 1 83 ? 11.400 4.989 -0.709 1.00 87.94 83 ALA A C 1
ATOM 630 O O . ALA A 1 83 ? 11.193 5.121 -1.913 1.00 87.94 83 ALA A O 1
ATOM 631 N N . GLU A 1 84 ? 12.611 5.096 -0.163 1.00 82.69 84 GLU A N 1
ATOM 632 C CA . GLU A 1 84 ? 13.815 5.543 -0.866 1.00 82.69 84 GLU A CA 1
ATOM 633 C C . GLU A 1 84 ? 14.908 4.479 -0.758 1.00 82.69 84 GLU A C 1
ATOM 635 O O . GLU A 1 84 ? 15.567 4.332 0.272 1.00 82.69 84 GLU A O 1
ATOM 640 N N . SER A 1 85 ? 15.118 3.711 -1.823 1.00 71.38 85 SER A N 1
ATOM 641 C CA . SER A 1 85 ? 16.191 2.717 -1.850 1.00 71.38 85 SER A CA 1
ATOM 642 C C . SER A 1 85 ? 17.578 3.367 -1.795 1.00 71.38 85 SER A C 1
ATOM 644 O O . SER A 1 85 ? 17.794 4.485 -2.262 1.00 71.38 85 SER A O 1
ATOM 646 N N . SER A 1 86 ? 18.569 2.604 -1.325 1.00 67.69 86 SER A N 1
ATOM 647 C CA . SER A 1 86 ? 19.982 3.015 -1.330 1.00 67.69 86 SER A CA 1
ATOM 648 C C . SER A 1 86 ? 20.574 3.215 -2.733 1.00 67.69 86 SER A C 1
ATOM 650 O O . SER A 1 86 ? 21.674 3.745 -2.861 1.00 67.69 86 SER A O 1
ATOM 652 N N . SER A 1 87 ? 19.854 2.795 -3.777 1.00 66.94 87 SER A N 1
ATOM 653 C CA . SER A 1 87 ? 20.207 2.928 -5.194 1.00 66.94 87 SER A CA 1
ATOM 654 C C . SER A 1 87 ? 19.472 4.074 -5.905 1.00 66.94 87 SER A C 1
ATOM 656 O O . SER A 1 87 ? 19.263 3.990 -7.110 1.00 66.94 87 SER A O 1
ATOM 658 N N . GLU A 1 88 ? 19.017 5.098 -5.173 1.00 68.62 88 GLU A N 1
ATOM 659 C CA . GLU A 1 88 ? 18.276 6.266 -5.701 1.00 68.62 88 GLU A CA 1
ATOM 660 C C . GLU A 1 88 ? 16.924 5.935 -6.372 1.00 68.62 88 GLU A C 1
ATOM 662 O O . GLU A 1 88 ? 16.314 6.788 -7.012 1.00 68.62 88 GLU A O 1
ATOM 667 N N . LYS A 1 89 ? 16.409 4.705 -6.228 1.00 70.69 89 LYS A N 1
ATOM 668 C CA . LYS A 1 89 ? 15.031 4.377 -6.625 1.00 70.69 89 LYS A CA 1
ATOM 669 C C . LYS A 1 89 ? 14.087 4.827 -5.511 1.00 70.69 89 LYS A C 1
ATOM 671 O O . LYS A 1 89 ? 14.173 4.279 -4.410 1.00 70.69 89 LYS A O 1
ATOM 676 N N . THR A 1 90 ? 13.203 5.771 -5.811 1.00 81.38 90 THR A N 1
ATOM 677 C CA . THR A 1 90 ? 12.199 6.299 -4.877 1.00 81.38 90 THR A CA 1
ATOM 678 C C . THR A 1 90 ? 10.799 5.954 -5.359 1.00 81.38 90 THR A C 1
ATOM 680 O O . THR A 1 90 ? 10.506 6.056 -6.550 1.00 81.38 90 THR A O 1
ATOM 683 N N . VAL A 1 91 ? 9.924 5.590 -4.427 1.00 84.81 91 VAL A N 1
ATOM 684 C CA . VAL A 1 91 ? 8.479 5.586 -4.640 1.00 84.81 91 VAL A CA 1
ATOM 685 C C . VAL A 1 91 ? 7.838 6.539 -3.655 1.00 84.81 91 VAL A C 1
ATOM 687 O O . VAL A 1 91 ? 7.998 6.402 -2.445 1.00 84.81 91 VAL A O 1
ATOM 690 N N . GLU A 1 92 ? 7.096 7.486 -4.212 1.00 90.12 92 GLU A N 1
ATOM 691 C CA . GLU A 1 92 ? 6.273 8.433 -3.483 1.00 90.12 92 GLU A CA 1
ATOM 692 C C . GLU A 1 92 ? 4.913 8.522 -4.177 1.00 90.12 92 GLU A C 1
ATOM 694 O O . GLU A 1 92 ? 4.838 8.665 -5.401 1.00 90.12 92 GLU A O 1
ATOM 699 N N . GLY A 1 93 ? 3.827 8.428 -3.418 1.00 90.31 93 GLY A N 1
ATOM 700 C CA . GLY A 1 93 ? 2.503 8.648 -3.985 1.00 90.31 93 GLY A CA 1
ATOM 701 C C . GLY A 1 93 ? 1.360 8.402 -3.019 1.00 90.31 93 GLY A C 1
ATOM 702 O O . GLY A 1 93 ? 1.542 7.839 -1.941 1.00 90.31 93 GLY A O 1
ATOM 703 N N . VAL A 1 94 ? 0.173 8.839 -3.436 1.00 94.69 94 VAL A N 1
ATOM 704 C CA . VAL A 1 94 ? -1.095 8.598 -2.743 1.00 94.69 94 VAL A CA 1
ATOM 705 C C . VAL A 1 94 ? -1.953 7.705 -3.622 1.00 94.69 94 VAL A C 1
ATOM 707 O O . VAL A 1 94 ? -2.186 8.026 -4.788 1.00 94.69 94 VAL A O 1
ATOM 710 N N . PHE A 1 95 ? -2.418 6.594 -3.065 1.00 93.81 95 PHE A N 1
ATOM 711 C CA . PHE A 1 95 ? -3.110 5.550 -3.806 1.00 93.81 95 PHE A CA 1
ATOM 712 C C . PHE A 1 95 ? -4.376 5.139 -3.076 1.00 93.81 95 PHE A C 1
ATOM 714 O O . PHE A 1 95 ? -4.326 4.812 -1.893 1.00 93.81 95 PHE A O 1
ATOM 721 N N . THR A 1 96 ? -5.487 5.115 -3.805 1.00 95.06 96 THR A N 1
ATOM 722 C CA . THR A 1 96 ? -6.741 4.509 -3.359 1.00 95.06 96 THR A CA 1
ATOM 723 C C . THR A 1 96 ? -6.947 3.233 -4.158 1.00 95.06 96 THR A C 1
ATOM 725 O O . THR A 1 9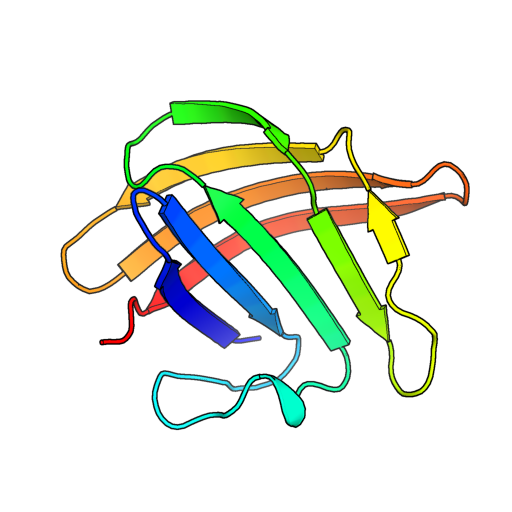6 ? -6.925 3.272 -5.389 1.00 95.06 96 THR A O 1
ATOM 728 N N . VAL A 1 97 ? -7.098 2.107 -3.465 1.00 94.69 97 VAL A N 1
ATOM 729 C CA . VAL A 1 97 ? -7.311 0.795 -4.087 1.00 94.69 97 VAL A CA 1
ATOM 730 C C . VAL A 1 97 ? -8.476 0.065 -3.414 1.00 94.69 97 VAL A C 1
ATOM 732 O O . VAL A 1 97 ? -8.693 0.252 -2.210 1.00 94.69 97 VAL A O 1
ATOM 735 N N . PRO A 1 98 ? -9.216 -0.775 -4.159 1.00 95.31 98 PRO A N 1
ATOM 736 C CA . PRO A 1 98 ? -10.265 -1.606 -3.587 1.00 95.31 98 PRO A CA 1
ATOM 737 C C . PRO A 1 98 ? -9.687 -2.661 -2.638 1.00 95.31 98 PRO A C 1
ATOM 739 O O . PRO A 1 98 ? -8.601 -3.189 -2.882 1.00 95.31 98 PRO A O 1
ATOM 742 N N . ILE A 1 99 ? -10.430 -2.988 -1.583 1.00 94.50 99 ILE A N 1
ATOM 743 C CA . ILE A 1 99 ? -10.193 -4.153 -0.728 1.00 94.50 99 ILE A CA 1
ATOM 744 C C . ILE A 1 99 ? -10.973 -5.321 -1.330 1.00 94.50 99 ILE A C 1
ATOM 746 O O . ILE A 1 99 ? -12.180 -5.232 -1.542 1.00 94.50 99 ILE A O 1
ATOM 750 N N . CYS A 1 100 ? -10.258 -6.392 -1.646 1.00 91.88 100 CYS A N 1
ATOM 751 C CA . CYS A 1 100 ? -10.788 -7.594 -2.265 1.00 91.88 100 CYS A CA 1
ATOM 752 C C . CYS A 1 100 ? -10.841 -8.727 -1.243 1.00 91.88 100 CYS A C 1
ATOM 754 O O . CYS A 1 100 ? -9.900 -8.891 -0.459 1.00 91.88 100 CYS A O 1
ATOM 756 N N . ASP A 1 101 ? -11.927 -9.496 -1.298 1.00 79.56 101 ASP A N 1
ATOM 757 C CA . ASP A 1 101 ? -12.129 -10.715 -0.508 1.00 79.56 101 ASP A CA 1
ATOM 758 C C . ASP A 1 101 ? -11.232 -11.878 -0.966 1.00 79.56 101 ASP A C 1
ATOM 760 O O . ASP A 1 101 ? -11.017 -12.030 -2.196 1.00 79.56 101 ASP A O 1
#

pLDDT: mean 88.03, std 7.53, range [66.94, 97.25]

Organism: NCBI:txid264023

Radius of gyration: 12.54 Å; chains: 1; bounding box: 35×21×27 Å

Sequence (101 aa):
MGGKAYTSGDDLSVNITNETADCSSTIFDYDLYVSTYVTPEVGTYNNVNVIFHSGDETPYNYLSGTVEVTAISDTEITVKILAESSSEKTVEGVFT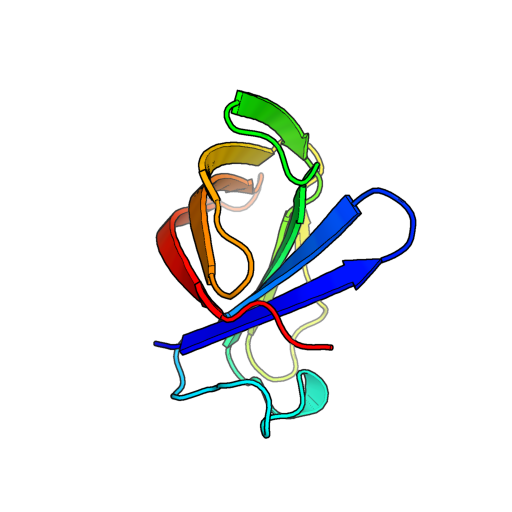VPICD

Foldseek 3Di:
DAWEWEDDPQKIWTKDAPDHDALVDDPVPGQWMKIWIGGQDFAKDFQTWIWIHHHPDDIDTFRGKIKGFHDHDPFKTWIFIWTQDPVRDIDTDIDIHTYYD